Protein AF-A0A960JR38-F1 (afdb_monomer_lite)

Foldseek 3Di:
DDPDDDPPDDFDAFADFQDWDDAPNPDTDTDHPVNRVPDGGQWDWDADRVPRDTDIGDNVNVVVVVVVVVVVVVVVVCCVVDDLLNLLVVLLVVLVLLVDCVSCVVVQVVLVVVLVVCVVVVHDCPVRDDDPVNSVVSSVVSNVSSPDDD

pLDDT: mean 93.6, std 10.17, range [41.47, 98.5]

Sequence (150 aa):
MNPADTNDLEPLRQLTEGMAIVVGGDRIARVSAELAGAFVEGDRLLTVPSTGALLHVPADVGRRTEAAVDRAVAAFSRMGAVTDDEISAFFEAFADRLDDDDAFAPIAEANAADVAAANARGRSTTRLVLSDTMRADMIDGLRTWAAAES

Secondary structure (DSSP, 8-state):
----------------TT-EEEETTTEEEE--HHHHHH--TT-EEEEETTTTEEEEE-HHHHHHHHHHHHHHHHHHHHHTT--HHHHHHHHHHHHHHHH-HHHHHHHHHHHHHHHHHHHHTT---TTT---HHHHHHHHHHHHHHHTS--

Structure (mmCIF, N/CA/C/O backbone):
data_AF-A0A960JR38-F1
#
_entry.id   AF-A0A960JR38-F1
#
loop_
_atom_site.group_PDB
_atom_site.id
_atom_site.type_symbol
_atom_site.label_atom_id
_atom_site.label_alt_id
_atom_site.label_comp_id
_atom_site.label_asym_id
_atom_site.label_entity_id
_atom_site.label_seq_id
_atom_site.pdbx_PDB_ins_code
_atom_site.Cartn_x
_atom_site.Cartn_y
_atom_site.Cartn_z
_atom_site.occupancy
_atom_site.B_iso_or_equiv
_atom_site.auth_seq_id
_atom_site.auth_comp_id
_atom_site.auth_asym_id
_atom_site.auth_atom_id
_atom_site.pdbx_PDB_model_num
ATOM 1 N N . MET A 1 1 ? 16.630 7.261 38.510 1.00 41.47 1 MET A N 1
ATOM 2 C CA . MET A 1 1 ? 15.501 6.318 38.610 1.00 41.47 1 MET A CA 1
ATOM 3 C C . MET A 1 1 ? 15.880 5.132 37.749 1.00 41.47 1 MET A C 1
ATOM 5 O O . MET A 1 1 ? 15.997 5.292 36.545 1.00 41.47 1 MET A O 1
ATOM 9 N N . ASN A 1 2 ? 16.271 4.031 38.382 1.00 43.09 2 ASN A N 1
ATOM 10 C CA . ASN A 1 2 ? 16.707 2.824 37.685 1.00 43.09 2 ASN A CA 1
ATOM 11 C C . ASN A 1 2 ? 15.436 2.100 37.211 1.00 43.09 2 ASN A C 1
ATOM 13 O O . ASN A 1 2 ? 14.539 1.963 38.048 1.00 43.09 2 ASN A O 1
ATOM 17 N N . PRO A 1 3 ? 15.295 1.669 35.946 1.00 59.38 3 PRO A N 1
ATOM 18 C CA . PRO A 1 3 ? 14.209 0.770 35.597 1.00 59.38 3 PRO A CA 1
ATOM 19 C C . PRO A 1 3 ? 14.556 -0.589 36.211 1.00 59.38 3 PRO A C 1
ATOM 21 O O . PRO A 1 3 ? 15.338 -1.356 35.658 1.00 59.38 3 PRO A O 1
ATOM 24 N N . ALA A 1 4 ? 14.059 -0.827 37.422 1.00 56.41 4 ALA A N 1
ATOM 25 C CA . ALA A 1 4 ? 14.059 -2.149 38.014 1.00 56.41 4 ALA A CA 1
ATOM 26 C C . ALA A 1 4 ? 13.123 -3.043 37.188 1.00 56.41 4 ALA A C 1
ATOM 28 O O . ALA A 1 4 ? 11.979 -2.669 36.946 1.00 56.41 4 ALA A O 1
ATOM 29 N N . ASP A 1 5 ? 13.660 -4.182 36.756 1.00 56.81 5 ASP A N 1
ATOM 30 C CA . ASP A 1 5 ? 13.013 -5.493 36.766 1.00 56.81 5 ASP A CA 1
ATOM 31 C C . ASP A 1 5 ? 11.577 -5.600 36.239 1.00 56.81 5 ASP A C 1
ATOM 33 O O . ASP A 1 5 ? 10.617 -5.305 36.943 1.00 56.81 5 ASP A O 1
ATOM 37 N N . THR A 1 6 ? 11.435 -6.136 35.023 1.00 56.09 6 THR A N 1
ATOM 38 C CA . THR A 1 6 ? 10.850 -7.467 34.711 1.00 56.09 6 THR A CA 1
ATOM 39 C C . THR A 1 6 ? 10.301 -7.470 33.288 1.00 56.09 6 THR A C 1
ATOM 41 O O . THR A 1 6 ? 9.374 -6.744 32.947 1.00 56.09 6 THR A O 1
ATOM 44 N N . ASN A 1 7 ? 10.873 -8.321 32.438 1.00 59.12 7 ASN A N 1
ATOM 45 C CA . ASN A 1 7 ? 10.370 -8.595 31.092 1.00 59.12 7 ASN A CA 1
ATOM 46 C C . ASN A 1 7 ? 9.254 -9.661 31.124 1.00 59.12 7 ASN A C 1
ATOM 48 O O . ASN A 1 7 ? 9.146 -10.468 30.203 1.00 59.12 7 ASN A O 1
ATOM 52 N N . ASP A 1 8 ? 8.440 -9.670 32.184 1.00 73.69 8 ASP A N 1
ATOM 53 C CA . ASP A 1 8 ? 7.266 -10.538 32.318 1.00 73.69 8 ASP A CA 1
ATOM 54 C C . ASP A 1 8 ? 6.086 -9.864 31.612 1.00 73.69 8 ASP A C 1
ATOM 56 O O . ASP A 1 8 ? 5.091 -9.449 32.207 1.00 73.69 8 ASP A O 1
ATOM 60 N N . LEU A 1 9 ? 6.251 -9.676 30.303 1.00 81.94 9 LEU A N 1
ATOM 61 C CA . LEU A 1 9 ? 5.194 -9.190 29.436 1.00 81.94 9 LEU A CA 1
ATOM 62 C C . LEU A 1 9 ? 4.284 -10.364 29.092 1.00 81.94 9 LEU A C 1
ATOM 64 O O . LEU A 1 9 ? 4.645 -11.245 28.310 1.00 81.94 9 LEU A O 1
ATOM 68 N N . GLU A 1 10 ? 3.088 -10.366 29.668 1.00 88.75 10 GLU A N 1
ATOM 69 C CA . GLU A 1 10 ? 2.044 -11.305 29.281 1.00 88.75 10 GLU A CA 1
ATOM 70 C C . GLU A 1 10 ? 1.272 -10.784 28.058 1.00 88.75 10 GLU A C 1
ATOM 72 O O . GLU A 1 10 ? 0.984 -9.586 27.958 1.00 88.75 10 GLU A O 1
ATOM 77 N N . PRO A 1 11 ? 0.909 -11.662 27.107 1.00 90.00 11 PRO A N 1
ATOM 78 C CA . PRO A 1 11 ? 0.094 -11.265 25.971 1.00 90.00 11 PRO A CA 1
ATOM 79 C C . PRO A 1 11 ? -1.321 -10.889 26.421 1.00 90.00 11 PRO A C 1
ATOM 81 O O . PRO A 1 11 ? -1.942 -11.569 27.240 1.00 90.00 11 PRO A O 1
ATOM 84 N N . LEU A 1 12 ? -1.872 -9.836 25.820 1.00 92.88 12 LEU A N 1
ATOM 85 C CA . LEU A 1 12 ? -3.279 -9.488 25.984 1.00 92.88 12 LEU A CA 1
ATOM 86 C C . LEU A 1 12 ? -4.149 -10.545 25.287 1.00 92.88 12 LEU A C 1
ATOM 88 O O . LEU A 1 12 ? -4.186 -10.615 24.061 1.00 92.88 12 LEU A O 1
ATOM 92 N N . ARG A 1 13 ? -4.844 -11.376 26.069 1.00 94.56 13 ARG A N 1
ATOM 93 C CA . ARG A 1 13 ? -5.656 -12.488 25.537 1.00 94.56 13 ARG A CA 1
ATOM 94 C C . ARG A 1 13 ? -7.121 -12.152 25.304 1.00 94.56 13 ARG A C 1
ATOM 96 O O . ARG A 1 13 ? -7.769 -12.787 24.483 1.00 94.56 13 ARG A O 1
ATOM 103 N N . GLN A 1 14 ? -7.651 -11.195 26.055 1.00 95.00 14 GLN A N 1
ATOM 104 C CA . GLN A 1 14 ? -9.059 -10.824 26.008 1.00 95.00 14 GLN A CA 1
ATOM 105 C C . GLN A 1 14 ? -9.249 -9.388 26.475 1.00 95.00 14 GLN A C 1
ATOM 107 O O . GLN A 1 14 ? -8.432 -8.851 27.227 1.00 95.00 14 GLN A O 1
ATOM 112 N N . LEU A 1 15 ? -10.377 -8.807 26.086 1.00 97.31 15 LEU A N 1
ATOM 113 C CA . LEU A 1 15 ? -10.855 -7.532 26.590 1.00 97.31 15 LEU A CA 1
ATOM 114 C C . LEU A 1 15 ? -12.206 -7.719 27.277 1.00 97.31 15 LEU A C 1
ATOM 116 O O . LEU A 1 15 ? -12.989 -8.599 26.934 1.00 97.31 15 LEU A O 1
ATOM 120 N N . THR A 1 16 ? -12.481 -6.885 28.272 1.00 97.44 16 THR A N 1
ATOM 121 C CA . THR A 1 16 ? -13.769 -6.866 28.974 1.00 97.44 16 THR A CA 1
ATOM 122 C C . THR A 1 16 ? -14.350 -5.467 28.884 1.00 97.44 16 THR A C 1
ATOM 124 O O . THR A 1 16 ? -13.609 -4.485 28.952 1.00 97.44 16 THR A O 1
ATOM 127 N N . GLU A 1 17 ? -15.667 -5.359 28.734 1.00 98.19 17 GLU A N 1
ATOM 128 C CA . GLU A 1 17 ? -16.345 -4.066 28.744 1.00 98.19 17 GLU A CA 1
ATOM 129 C C . GLU A 1 17 ? -15.978 -3.263 30.004 1.00 98.19 17 GLU A C 1
ATOM 131 O O . GLU A 1 17 ? -15.916 -3.787 31.117 1.00 98.19 17 GLU A O 1
ATOM 136 N N . GLY A 1 18 ? -15.687 -1.975 29.823 1.00 97.88 18 GLY A N 1
ATOM 137 C CA . GLY A 1 18 ? -15.310 -1.061 30.897 1.00 97.88 18 GLY A CA 1
ATOM 138 C C . GLY A 1 18 ? -13.859 -1.182 31.373 1.00 97.88 18 GLY A C 1
ATOM 139 O O . GLY A 1 18 ? -13.435 -0.327 32.164 1.00 97.88 18 GLY A O 1
ATOM 140 N N . MET A 1 19 ? -13.094 -2.169 30.880 1.00 97.62 19 MET A N 1
ATOM 141 C CA . MET A 1 19 ? -11.667 -2.331 31.177 1.00 97.62 19 MET A CA 1
ATOM 142 C C . MET A 1 19 ? -10.918 -1.023 30.893 1.00 97.62 19 MET A C 1
ATOM 144 O O . MET A 1 19 ? -11.103 -0.397 29.849 1.00 97.62 19 MET A O 1
ATOM 148 N N . ALA A 1 20 ? -10.108 -0.593 31.860 1.00 97.06 20 ALA A N 1
ATOM 149 C CA . ALA A 1 20 ? -9.348 0.647 31.798 1.00 97.06 20 ALA A CA 1
ATOM 150 C C . ALA A 1 20 ? -8.011 0.418 31.084 1.00 97.06 20 ALA A C 1
ATOM 152 O O . ALA A 1 20 ? -7.189 -0.365 31.552 1.00 97.06 20 ALA A O 1
ATOM 153 N N . ILE A 1 21 ? -7.790 1.132 29.982 1.00 96.69 21 ILE A N 1
ATOM 154 C CA . ILE A 1 21 ? -6.547 1.114 29.208 1.00 96.69 21 ILE A CA 1
ATOM 155 C C . ILE A 1 21 ? -5.867 2.470 29.349 1.00 96.69 21 ILE A C 1
ATOM 157 O O . ILE A 1 21 ? -6.485 3.508 29.104 1.00 96.69 21 ILE A O 1
ATOM 161 N N . VAL A 1 22 ? -4.592 2.467 29.735 1.00 95.50 22 VAL A N 1
ATOM 162 C CA . VAL A 1 22 ? -3.790 3.693 29.805 1.00 95.50 22 VAL A CA 1
ATOM 163 C C . VAL A 1 22 ? -3.469 4.165 28.390 1.00 95.50 22 VAL A C 1
ATOM 165 O O . VAL A 1 22 ? -2.951 3.407 27.572 1.00 95.50 22 VAL A O 1
ATOM 168 N N . VAL A 1 23 ? -3.754 5.433 28.106 1.00 95.50 23 VAL A N 1
ATOM 169 C CA . VAL A 1 23 ? -3.490 6.076 26.818 1.00 95.50 23 VAL A CA 1
ATOM 170 C C . VAL A 1 23 ? -2.668 7.336 27.046 1.00 95.50 23 VAL A C 1
ATOM 172 O O . VAL A 1 23 ? -3.008 8.165 27.885 1.00 95.50 23 VAL A O 1
ATOM 175 N N . GLY A 1 24 ? -1.568 7.487 26.304 1.00 90.31 24 GLY A N 1
ATOM 176 C CA . GLY A 1 24 ? -0.690 8.660 26.408 1.00 90.31 24 GLY A CA 1
ATOM 177 C C . GLY A 1 24 ? 0.066 8.798 27.738 1.00 90.31 24 GLY A C 1
ATOM 178 O O . GLY A 1 24 ? 0.706 9.817 27.954 1.00 90.31 24 GLY A O 1
ATOM 179 N N . GLY A 1 25 ? 0.009 7.787 28.612 1.00 92.44 25 GLY A N 1
ATOM 180 C CA . GLY A 1 25 ? 0.722 7.747 29.894 1.00 92.44 25 GLY A CA 1
ATOM 181 C C . GLY A 1 25 ? 0.006 8.418 31.072 1.00 92.44 25 GLY A C 1
ATOM 182 O O . GLY A 1 25 ? 0.415 8.201 32.207 1.00 92.44 25 GLY A O 1
ATOM 183 N N . ASP A 1 26 ? -1.062 9.184 30.835 1.00 94.56 26 ASP A N 1
ATOM 184 C CA . ASP A 1 26 ? -1.732 9.996 31.864 1.00 94.56 26 ASP A CA 1
ATOM 185 C C . ASP A 1 26 ? -3.268 9.907 31.858 1.00 94.56 26 ASP A C 1
ATOM 187 O O . ASP A 1 26 ? -3.930 10.432 32.755 1.00 94.56 26 ASP A O 1
ATOM 191 N N . ARG A 1 27 ? -3.859 9.243 30.861 1.00 96.06 27 ARG A N 1
ATOM 192 C CA . ARG A 1 27 ? -5.312 9.153 30.674 1.00 96.06 27 ARG A CA 1
ATOM 193 C C . ARG A 1 27 ? -5.775 7.712 30.568 1.00 96.06 27 ARG A C 1
ATOM 195 O O . ARG A 1 27 ? -5.003 6.814 30.245 1.00 96.06 27 ARG A O 1
ATOM 202 N N . ILE A 1 28 ? -7.068 7.511 30.809 1.00 97.50 28 ILE A N 1
ATOM 203 C CA . ILE A 1 28 ? -7.729 6.209 30.728 1.00 97.50 28 ILE A CA 1
ATOM 204 C C . ILE A 1 28 ? -8.792 6.235 29.632 1.00 97.50 28 ILE A C 1
ATOM 206 O O . ILE A 1 28 ? -9.703 7.061 29.672 1.00 97.50 28 ILE A O 1
ATOM 210 N N . ALA A 1 29 ? -8.707 5.289 28.701 1.00 97.38 29 ALA A N 1
ATOM 211 C CA . ALA A 1 29 ? -9.794 4.927 27.801 1.00 97.38 29 ALA A CA 1
ATOM 212 C C . ALA A 1 29 ? -10.485 3.662 28.324 1.00 97.38 29 ALA A C 1
ATOM 214 O O . ALA A 1 29 ? -9.833 2.769 28.867 1.00 97.38 29 ALA A O 1
ATOM 215 N N . ARG A 1 30 ? -11.810 3.585 28.180 1.00 97.88 30 ARG A N 1
ATOM 216 C CA . ARG A 1 30 ? -12.584 2.403 28.577 1.00 97.88 30 ARG A CA 1
ATOM 217 C C . ARG A 1 30 ? -12.983 1.601 27.352 1.00 97.88 30 ARG A C 1
ATOM 219 O O . ARG A 1 30 ? -13.488 2.162 26.384 1.00 97.88 30 ARG A O 1
ATOM 226 N N . VAL A 1 31 ? -12.767 0.294 27.423 1.00 98.06 31 VAL A N 1
ATOM 227 C CA . VAL A 1 31 ? -13.171 -0.661 26.387 1.00 98.06 31 VAL A CA 1
ATOM 228 C C . VAL A 1 31 ? -14.698 -0.687 26.266 1.00 98.06 31 VAL A C 1
ATOM 230 O O . VAL A 1 31 ? -15.395 -0.810 27.273 1.00 98.06 31 VAL A O 1
ATOM 233 N N . SER A 1 32 ? -15.224 -0.580 25.044 1.00 98.06 32 SER A N 1
ATOM 234 C CA . SER A 1 32 ? -16.658 -0.730 24.764 1.00 98.06 32 SER A CA 1
ATOM 235 C C . SER A 1 32 ? -17.075 -2.205 24.708 1.00 98.06 32 SER A C 1
ATOM 237 O O . SER A 1 32 ? -16.242 -3.080 24.476 1.00 98.06 32 SER A O 1
ATOM 239 N N . ALA A 1 33 ? -18.373 -2.487 24.861 1.00 98.06 33 ALA A N 1
ATOM 240 C CA . ALA A 1 33 ? -18.917 -3.839 24.692 1.00 98.06 33 ALA A CA 1
ATOM 241 C C . ALA A 1 33 ? -18.598 -4.437 23.310 1.00 98.06 33 ALA A C 1
ATOM 243 O O . ALA A 1 33 ? -18.222 -5.600 23.206 1.00 98.06 33 ALA A O 1
ATOM 244 N N . GLU A 1 34 ? -18.706 -3.623 22.254 1.00 97.75 34 GLU A N 1
ATOM 245 C CA . GLU A 1 34 ? -18.406 -4.024 20.875 1.00 97.75 34 GLU A CA 1
ATOM 246 C C . GLU A 1 34 ? -16.946 -4.459 20.718 1.00 97.75 34 GLU A C 1
ATOM 248 O O . GLU A 1 34 ? -16.673 -5.547 20.217 1.00 97.75 34 GLU A O 1
ATOM 253 N N . LEU A 1 35 ? -16.009 -3.648 21.217 1.00 97.75 35 LEU A N 1
ATOM 254 C CA . LEU A 1 35 ? -14.585 -3.964 21.175 1.00 97.75 35 LEU A CA 1
ATOM 255 C C . LEU A 1 35 ? -14.263 -5.220 21.995 1.00 97.75 35 LEU A C 1
ATOM 257 O O . LEU A 1 35 ? -13.509 -6.072 21.537 1.00 97.75 35 LEU A O 1
ATOM 261 N N . ALA A 1 36 ? -14.843 -5.348 23.191 1.00 97.88 36 ALA A N 1
ATOM 262 C CA . ALA A 1 36 ? -14.654 -6.525 24.034 1.00 97.88 36 ALA A CA 1
ATOM 263 C C . ALA A 1 36 ? -15.154 -7.811 23.357 1.00 97.88 36 ALA A C 1
ATOM 265 O O . ALA A 1 36 ? -14.497 -8.841 23.454 1.00 97.88 36 ALA A O 1
ATOM 266 N N . GLY A 1 37 ? -16.292 -7.747 22.659 1.00 97.50 37 GLY A N 1
ATOM 267 C CA . GLY A 1 37 ? -16.862 -8.891 21.946 1.00 97.50 37 GLY A CA 1
ATOM 268 C C . GLY A 1 37 ? -16.132 -9.254 20.650 1.00 97.50 37 GLY A C 1
ATOM 269 O O . GLY A 1 37 ? -16.157 -10.416 20.252 1.00 97.50 37 GLY A O 1
ATOM 270 N N . ALA A 1 38 ? -15.493 -8.285 19.990 1.00 97.38 38 ALA A N 1
ATOM 271 C CA . ALA A 1 38 ? -14.746 -8.511 18.752 1.00 97.38 38 ALA A CA 1
ATOM 272 C C . ALA A 1 38 ? -13.311 -9.007 18.987 1.00 97.38 38 ALA A C 1
ATOM 274 O O . ALA A 1 38 ? -12.746 -9.668 18.117 1.00 97.38 38 ALA A O 1
ATOM 275 N N . PHE A 1 39 ? -12.713 -8.666 20.130 1.00 98.06 39 PHE A N 1
ATOM 276 C CA . PHE A 1 39 ? -11.317 -8.970 20.425 1.00 98.06 39 PHE A CA 1
ATOM 277 C C . PHE A 1 39 ? -11.117 -10.440 20.804 1.00 98.06 39 PHE A C 1
ATOM 279 O O . PHE A 1 39 ? -11.737 -10.941 21.745 1.00 98.06 39 PHE A O 1
ATOM 286 N N . VAL A 1 40 ? -10.183 -11.108 20.130 1.00 96.06 40 VAL A N 1
ATOM 287 C CA . VAL A 1 40 ? -9.753 -12.476 20.441 1.00 96.06 40 VAL A CA 1
ATOM 288 C C . VAL A 1 40 ? -8.241 -12.555 20.653 1.00 96.06 40 VAL A C 1
ATOM 290 O O . VAL A 1 40 ? -7.487 -11.646 20.306 1.00 96.06 40 VAL A O 1
ATOM 293 N N . GLU A 1 41 ? -7.774 -13.658 21.238 1.00 95.38 41 GLU A N 1
ATOM 294 C CA . GLU A 1 41 ? -6.345 -13.874 21.466 1.00 95.38 41 GLU A CA 1
ATOM 295 C C . GLU A 1 41 ? -5.544 -13.798 20.153 1.00 95.38 41 GLU A C 1
ATOM 297 O O . GLU A 1 41 ? -5.891 -14.415 19.144 1.00 95.38 41 GLU A O 1
ATOM 302 N N . GLY A 1 42 ? -4.446 -13.036 20.185 1.00 94.12 42 GLY A N 1
ATOM 303 C CA . GLY A 1 42 ? -3.587 -12.763 19.029 1.00 94.12 42 GLY A CA 1
ATOM 304 C C . GLY A 1 42 ? -3.891 -11.442 18.318 1.00 94.12 42 GLY A C 1
ATOM 305 O O . GLY A 1 42 ? -3.054 -10.973 17.541 1.00 94.12 42 GLY A O 1
ATOM 306 N N . ASP A 1 43 ? -5.039 -10.821 18.593 1.00 96.69 43 ASP A N 1
ATOM 307 C CA . ASP A 1 43 ? -5.334 -9.470 18.128 1.00 96.69 43 ASP A CA 1
ATOM 308 C C . ASP A 1 43 ? -4.443 -8.438 18.831 1.00 96.69 43 ASP A C 1
ATOM 310 O O . ASP A 1 43 ? -3.913 -8.658 19.924 1.00 96.69 43 ASP A O 1
ATOM 314 N N . ARG A 1 44 ? -4.277 -7.271 18.203 1.00 95.56 44 ARG A N 1
ATOM 315 C CA . ARG A 1 44 ? -3.544 -6.142 18.786 1.00 95.56 44 ARG A CA 1
ATOM 316 C C . ARG A 1 44 ? -4.503 -5.018 19.135 1.00 95.56 44 ARG A C 1
ATOM 318 O O . ARG A 1 44 ? -5.417 -4.703 18.375 1.00 95.56 44 ARG A O 1
ATOM 325 N N . LEU A 1 45 ? -4.243 -4.382 20.271 1.00 96.56 45 LEU A N 1
ATOM 326 C CA . LEU A 1 45 ? -4.904 -3.152 20.678 1.00 96.56 45 LEU A CA 1
ATOM 327 C C . LEU A 1 45 ? -3.899 -2.004 20.597 1.00 96.56 45 LEU A C 1
ATOM 329 O O . LEU A 1 45 ? -2.913 -1.989 21.332 1.00 96.56 45 LEU A O 1
ATOM 333 N N . LEU A 1 46 ? -4.142 -1.043 19.709 1.00 95.88 46 LEU A N 1
ATOM 334 C CA . LEU A 1 46 ? -3.335 0.172 19.611 1.00 95.88 46 LEU A CA 1
ATOM 335 C C . LEU A 1 46 ? -4.074 1.328 20.278 1.00 95.88 46 LEU A C 1
ATOM 337 O O . LEU A 1 46 ? -5.286 1.473 20.131 1.00 95.88 46 LEU A O 1
ATOM 341 N N . THR A 1 47 ? -3.339 2.175 20.991 1.00 96.38 47 THR A N 1
ATOM 342 C CA . THR A 1 47 ? -3.897 3.392 21.582 1.00 96.38 47 THR A CA 1
ATOM 343 C C . THR A 1 47 ? -3.497 4.595 20.741 1.00 96.38 47 THR A C 1
ATOM 345 O O . THR A 1 47 ? -2.367 4.678 20.261 1.00 96.38 47 THR A O 1
ATOM 348 N N . VAL A 1 48 ? -4.422 5.533 20.546 1.00 95.88 48 VAL A N 1
ATOM 349 C CA . VAL A 1 48 ? -4.155 6.799 19.853 1.00 95.88 48 VAL A CA 1
ATOM 350 C C . VAL A 1 48 ? -4.082 7.911 20.899 1.00 95.88 48 VAL A C 1
ATOM 352 O O . VAL A 1 48 ? -5.128 8.356 21.376 1.00 95.88 48 VAL A O 1
ATOM 355 N N . PRO A 1 49 ? -2.883 8.400 21.275 1.00 93.06 49 PRO A N 1
ATOM 356 C CA . PRO A 1 49 ? -2.747 9.359 22.369 1.00 93.06 49 PRO A CA 1
ATOM 357 C C . PRO A 1 49 ? -3.529 10.657 22.165 1.00 93.06 49 PRO A C 1
ATOM 359 O O . PRO A 1 49 ? -4.114 11.178 23.110 1.00 93.06 49 PRO A O 1
ATOM 362 N N . SER A 1 50 ? -3.578 11.191 20.947 1.00 94.06 50 SER A N 1
ATOM 363 C CA . SER A 1 50 ? -4.243 12.470 20.676 1.00 94.06 50 SER A CA 1
ATOM 364 C C . SER A 1 50 ? -5.756 12.423 20.903 1.00 94.06 50 SER A C 1
ATOM 366 O O . SER A 1 50 ? -6.324 13.396 21.390 1.00 94.06 50 SER A O 1
ATOM 368 N N . THR A 1 51 ? -6.404 11.297 20.601 1.00 94.69 51 THR A N 1
ATOM 369 C CA . THR A 1 51 ? -7.870 11.166 20.646 1.00 94.69 51 THR A CA 1
ATOM 370 C C . THR A 1 51 ? -8.374 10.300 21.795 1.00 94.69 51 THR A C 1
ATOM 372 O O . THR A 1 51 ? -9.551 10.366 22.132 1.00 94.69 51 THR A O 1
ATOM 375 N N . GLY A 1 52 ? -7.512 9.474 22.394 1.00 94.06 52 GLY A N 1
ATOM 376 C CA . GLY A 1 52 ? -7.929 8.441 23.340 1.00 94.06 52 GLY A CA 1
ATOM 377 C C . GLY A 1 52 ? -8.541 7.205 22.672 1.00 94.06 52 GLY A C 1
ATOM 378 O O . GLY A 1 52 ? -9.036 6.330 23.378 1.00 94.06 52 GLY A O 1
ATOM 379 N N . ALA A 1 53 ? -8.535 7.120 21.336 1.00 95.50 53 ALA A N 1
ATOM 380 C CA . ALA A 1 53 ? -9.144 6.002 20.626 1.00 95.50 53 ALA A CA 1
ATOM 381 C C . ALA A 1 53 ? -8.386 4.690 20.872 1.00 95.50 53 ALA A C 1
ATOM 383 O O . ALA A 1 53 ? -7.153 4.663 20.933 1.00 95.50 53 ALA A O 1
ATOM 384 N N . LEU A 1 54 ? -9.154 3.607 20.968 1.00 97.44 54 LEU A N 1
ATOM 385 C CA . LEU A 1 54 ? -8.662 2.238 21.024 1.00 97.44 54 LEU A CA 1
ATOM 386 C C . LEU A 1 54 ? -8.906 1.587 19.661 1.00 97.44 54 LEU A C 1
ATOM 388 O O . LEU A 1 54 ? -10.052 1.449 19.241 1.00 97.44 54 LEU A O 1
ATOM 392 N N . LEU A 1 55 ? -7.833 1.227 18.961 1.00 96.56 55 LEU A N 1
ATOM 393 C CA . LEU A 1 55 ? -7.896 0.598 17.645 1.00 96.56 55 LEU A CA 1
ATOM 394 C C . LEU A 1 55 ? -7.665 -0.902 17.783 1.00 96.56 55 LEU A C 1
ATOM 396 O O . LEU A 1 55 ? -6.604 -1.342 18.229 1.00 96.56 55 LEU A O 1
ATOM 400 N N . HIS A 1 56 ? -8.661 -1.671 17.366 1.00 97.38 56 HIS A N 1
ATOM 401 C CA . HIS A 1 56 ? -8.571 -3.117 17.237 1.00 97.38 56 HIS A CA 1
ATOM 402 C C . HIS A 1 56 ? -7.934 -3.481 15.902 1.00 97.38 56 HIS A C 1
ATOM 404 O O . HIS A 1 56 ? -8.410 -3.063 14.847 1.00 97.38 56 HIS A O 1
ATOM 410 N N . VAL A 1 57 ? -6.862 -4.264 15.951 1.00 96.50 57 VAL A N 1
ATOM 411 C CA . VAL A 1 57 ? -6.232 -4.837 14.764 1.00 96.50 57 VAL A CA 1
ATOM 412 C C . VAL A 1 57 ? -6.342 -6.357 14.861 1.00 96.50 57 VAL A C 1
ATOM 414 O O . VAL A 1 57 ? -5.650 -6.953 15.692 1.00 96.50 57 VAL A O 1
ATOM 417 N N . PRO A 1 58 ? -7.178 -6.988 14.019 1.00 97.00 58 PRO A N 1
ATOM 418 C CA . PRO A 1 58 ? -7.298 -8.437 13.985 1.00 97.00 58 PRO A CA 1
ATOM 419 C C . PRO A 1 58 ? -5.962 -9.135 13.705 1.00 97.00 58 PRO A C 1
ATOM 421 O O . PRO A 1 58 ? -5.132 -8.660 12.921 1.00 97.00 58 PRO A O 1
ATOM 424 N N . ALA A 1 59 ? -5.766 -10.305 14.307 1.00 95.88 59 ALA A N 1
ATOM 425 C CA . ALA A 1 59 ? -4.545 -11.090 14.191 1.00 95.88 59 ALA A CA 1
ATOM 426 C C . ALA A 1 59 ? -4.215 -11.449 12.735 1.00 95.88 59 ALA A C 1
ATOM 428 O O . ALA A 1 59 ? -3.047 -11.505 12.348 1.00 95.88 59 ALA A O 1
ATOM 429 N N . ASP A 1 60 ? -5.230 -11.705 11.903 1.00 96.06 60 ASP A N 1
ATOM 430 C CA . ASP A 1 60 ? -5.024 -12.039 10.495 1.00 96.06 60 ASP A CA 1
ATOM 431 C C . ASP A 1 60 ? -4.510 -10.842 9.681 1.00 96.06 60 ASP A C 1
ATOM 433 O O . ASP A 1 60 ? -3.652 -11.031 8.819 1.00 96.06 60 ASP A O 1
ATOM 437 N N . VAL A 1 61 ? -4.950 -9.620 9.998 1.00 95.75 61 VAL A N 1
ATOM 438 C CA . VAL A 1 61 ? -4.404 -8.382 9.422 1.00 95.75 61 VAL A CA 1
ATOM 439 C C . VAL A 1 61 ? -2.931 -8.237 9.793 1.00 95.75 61 VAL A C 1
ATOM 441 O O . VAL A 1 61 ? -2.104 -7.974 8.915 1.00 95.75 61 VAL A O 1
ATOM 444 N N . GLY A 1 62 ? -2.587 -8.476 11.064 1.00 90.94 62 GLY A N 1
ATOM 445 C CA . GLY A 1 62 ? -1.200 -8.493 11.535 1.00 90.94 62 GLY A CA 1
ATOM 446 C C . GLY A 1 62 ? -0.338 -9.478 10.743 1.00 90.94 62 GLY A C 1
ATOM 447 O O . GLY A 1 62 ? 0.638 -9.071 10.115 1.00 90.94 62 GLY A O 1
ATOM 448 N N . ARG A 1 63 ? -0.763 -10.746 10.665 1.00 94.38 63 ARG A N 1
ATOM 449 C CA . ARG A 1 63 ? -0.045 -11.795 9.919 1.00 94.38 63 ARG A CA 1
ATOM 450 C C . ARG A 1 63 ? 0.116 -11.476 8.434 1.00 94.38 63 ARG A C 1
ATOM 452 O O . ARG A 1 63 ? 1.182 -11.710 7.873 1.00 94.38 63 ARG A O 1
ATOM 459 N N . ARG A 1 64 ? -0.929 -10.966 7.769 1.00 96.56 64 ARG A N 1
ATOM 460 C CA . ARG A 1 64 ? -0.862 -10.595 6.341 1.00 96.56 64 ARG A CA 1
ATOM 461 C C . ARG A 1 64 ? 0.125 -9.454 6.111 1.00 96.56 64 ARG A C 1
ATOM 463 O O . ARG A 1 64 ? 0.857 -9.487 5.123 1.00 96.56 64 ARG A O 1
ATOM 470 N N . THR A 1 65 ? 0.136 -8.476 7.015 1.00 95.62 65 THR A N 1
ATOM 471 C CA . THR A 1 65 ? 1.039 -7.322 6.957 1.00 95.62 65 THR A CA 1
ATOM 472 C C . THR A 1 65 ? 2.484 -7.760 7.165 1.00 95.62 65 THR A C 1
ATOM 474 O O . THR A 1 65 ? 3.328 -7.456 6.328 1.00 95.62 65 THR A O 1
ATOM 477 N N . GLU A 1 66 ? 2.759 -8.540 8.212 1.00 94.94 66 GLU A N 1
ATOM 478 C CA . GLU A 1 66 ? 4.092 -9.092 8.491 1.00 94.94 66 GLU A CA 1
ATOM 479 C C . GLU A 1 66 ? 4.601 -9.922 7.317 1.00 94.94 66 GLU A C 1
ATOM 481 O O . GLU A 1 66 ? 5.659 -9.631 6.773 1.00 94.94 66 GLU A O 1
ATOM 486 N N . ALA A 1 67 ? 3.789 -10.854 6.812 1.00 96.81 67 ALA A N 1
ATOM 487 C CA . ALA A 1 67 ? 4.169 -11.664 5.662 1.00 96.81 67 ALA A CA 1
ATOM 488 C C . ALA A 1 67 ? 4.446 -10.826 4.399 1.00 96.81 67 ALA A C 1
ATOM 490 O O . ALA A 1 67 ? 5.271 -11.214 3.572 1.00 96.81 67 ALA A O 1
ATOM 491 N N . ALA A 1 68 ? 3.745 -9.706 4.197 1.00 97.56 68 ALA A N 1
ATOM 492 C CA . ALA A 1 68 ? 4.015 -8.805 3.078 1.00 97.56 68 ALA A CA 1
ATOM 493 C C . ALA A 1 68 ? 5.344 -8.056 3.254 1.00 97.56 68 ALA A C 1
ATOM 495 O O . ALA A 1 68 ? 6.122 -7.986 2.302 1.00 97.56 68 ALA A O 1
ATOM 496 N N . VAL A 1 69 ? 5.619 -7.554 4.462 1.00 97.81 69 VAL A N 1
ATOM 497 C CA . VAL A 1 69 ? 6.881 -6.881 4.798 1.00 97.81 69 VAL A CA 1
ATOM 498 C C . VAL A 1 69 ? 8.054 -7.851 4.685 1.00 97.81 69 VAL A C 1
ATOM 500 O O . VAL A 1 69 ? 9.033 -7.528 4.021 1.00 97.81 69 VAL A O 1
ATOM 503 N N . ASP A 1 70 ? 7.933 -9.064 5.220 1.00 97.81 70 ASP A N 1
ATOM 504 C CA . ASP A 1 70 ? 8.977 -10.089 5.143 1.00 97.81 70 ASP A CA 1
ATOM 505 C C . ASP A 1 70 ? 9.305 -10.453 3.693 1.00 97.81 70 ASP A C 1
ATOM 507 O O . ASP A 1 70 ? 10.475 -10.563 3.323 1.00 97.81 70 ASP A O 1
ATOM 511 N N . ARG A 1 71 ? 8.286 -10.582 2.827 1.00 97.69 71 ARG A N 1
ATOM 512 C CA . ARG A 1 71 ? 8.507 -10.800 1.388 1.00 97.69 71 ARG A CA 1
ATOM 513 C C . ARG A 1 71 ? 9.254 -9.636 0.744 1.00 97.69 71 ARG A C 1
ATOM 515 O O . ARG A 1 71 ? 10.135 -9.889 -0.077 1.00 97.69 71 ARG A O 1
ATOM 522 N N . ALA A 1 72 ? 8.914 -8.398 1.098 1.00 97.50 72 ALA A N 1
ATOM 523 C CA . ALA A 1 72 ? 9.581 -7.210 0.573 1.00 97.50 72 ALA A CA 1
ATOM 524 C C . ALA A 1 72 ? 11.042 -7.130 1.041 1.00 97.50 72 ALA A C 1
ATOM 526 O O . ALA A 1 72 ? 11.931 -6.958 0.211 1.00 97.50 72 ALA A O 1
ATOM 527 N N . VAL A 1 73 ? 11.305 -7.346 2.335 1.00 97.62 73 VAL A N 1
ATOM 528 C CA . VAL A 1 73 ? 12.663 -7.388 2.904 1.00 97.62 73 VAL A CA 1
ATOM 529 C C . VAL A 1 73 ? 13.484 -8.484 2.233 1.00 97.62 73 VAL A C 1
ATOM 531 O O . VAL A 1 73 ? 14.577 -8.218 1.743 1.00 97.62 73 VAL A O 1
ATOM 534 N N . ALA A 1 74 ? 12.937 -9.697 2.124 1.00 96.62 74 ALA A N 1
ATOM 535 C CA . ALA A 1 74 ? 13.622 -10.807 1.477 1.00 96.62 74 ALA A CA 1
ATOM 536 C C . ALA A 1 74 ? 13.898 -10.542 -0.012 1.00 96.62 74 ALA A C 1
ATOM 538 O O . ALA A 1 74 ? 14.943 -10.945 -0.516 1.00 96.62 74 ALA A O 1
ATOM 539 N N . ALA A 1 75 ? 12.978 -9.891 -0.734 1.00 95.75 75 ALA A N 1
ATOM 540 C CA . ALA A 1 75 ? 13.194 -9.501 -2.126 1.00 95.75 75 ALA A CA 1
ATOM 541 C C . ALA A 1 75 ? 14.297 -8.448 -2.253 1.00 95.75 75 ALA A C 1
ATOM 543 O O . ALA A 1 75 ? 15.200 -8.623 -3.066 1.00 95.75 75 ALA A O 1
ATOM 544 N N . PHE A 1 76 ? 14.275 -7.420 -1.405 1.00 94.69 76 PHE A N 1
ATOM 545 C CA . PHE A 1 76 ? 15.288 -6.372 -1.402 1.00 94.69 76 PHE A CA 1
ATOM 546 C C . PHE A 1 76 ? 16.676 -6.915 -1.045 1.00 94.69 76 PHE A C 1
ATOM 548 O O . PHE A 1 76 ? 17.653 -6.586 -1.705 1.00 94.69 76 PHE A O 1
ATOM 555 N N . SER A 1 77 ? 16.780 -7.829 -0.075 1.00 95.19 77 SER A N 1
ATOM 556 C CA . SER A 1 77 ? 18.055 -8.493 0.232 1.00 95.19 77 SER A CA 1
ATOM 557 C C . SER A 1 77 ? 18.632 -9.254 -0.966 1.00 95.19 77 SER A C 1
ATOM 559 O O . SER A 1 77 ? 19.849 -9.318 -1.108 1.00 95.19 77 SER A O 1
ATOM 561 N N . ARG A 1 78 ? 17.786 -9.807 -1.849 1.00 95.19 78 ARG A N 1
ATOM 562 C CA . ARG A 1 78 ? 18.242 -10.461 -3.087 1.00 95.19 78 ARG A CA 1
ATOM 563 C C . ARG A 1 78 ? 18.687 -9.470 -4.162 1.00 95.19 78 ARG A C 1
ATOM 565 O O . ARG A 1 78 ? 19.470 -9.865 -5.018 1.00 95.19 78 ARG A O 1
ATOM 572 N N . MET A 1 79 ? 18.244 -8.210 -4.113 1.00 92.81 79 MET A N 1
ATOM 573 C CA . MET A 1 79 ? 18.650 -7.197 -5.096 1.00 92.81 79 MET A CA 1
ATOM 574 C C . MET A 1 79 ? 20.158 -6.938 -5.086 1.00 92.81 79 MET A C 1
ATOM 576 O O . MET A 1 79 ? 20.708 -6.612 -6.125 1.00 92.81 79 MET A O 1
ATOM 580 N N . GLY A 1 80 ? 20.848 -7.160 -3.960 1.00 91.06 80 GLY A N 1
ATOM 581 C CA . GLY A 1 80 ? 22.307 -7.015 -3.892 1.00 91.06 80 GLY A CA 1
ATOM 582 C C . GLY A 1 80 ? 23.102 -7.995 -4.769 1.00 91.06 80 GLY A C 1
ATOM 583 O O . GLY A 1 80 ? 24.314 -7.849 -4.874 1.00 91.06 80 GLY A O 1
ATOM 584 N N . ALA A 1 81 ? 22.450 -8.997 -5.367 1.00 93.44 81 ALA A N 1
ATOM 585 C CA . ALA A 1 81 ? 23.059 -9.927 -6.318 1.00 93.44 81 ALA A CA 1
ATOM 586 C C . ALA A 1 81 ? 22.668 -9.652 -7.783 1.00 93.44 81 ALA A C 1
ATOM 588 O O . ALA A 1 81 ? 23.102 -10.393 -8.660 1.00 93.44 81 ALA A O 1
ATOM 589 N N . VAL A 1 82 ? 21.827 -8.645 -8.035 1.00 95.00 82 VAL A N 1
ATOM 590 C CA . VAL A 1 82 ? 21.380 -8.267 -9.381 1.00 95.00 82 VAL A CA 1
ATOM 591 C C . VAL A 1 82 ? 22.454 -7.399 -10.027 1.00 95.00 82 VAL A C 1
ATOM 593 O O . VAL A 1 82 ? 23.018 -6.520 -9.379 1.00 95.00 82 VAL A O 1
ATOM 596 N N . THR A 1 83 ? 22.751 -7.674 -11.291 1.00 94.19 83 THR A N 1
ATOM 597 C CA . THR A 1 83 ? 23.727 -6.922 -12.088 1.00 94.19 83 THR A CA 1
ATOM 598 C C . THR A 1 83 ? 23.115 -5.662 -12.698 1.00 94.19 83 THR A C 1
ATOM 600 O O . THR A 1 83 ? 21.903 -5.595 -12.903 1.00 94.19 83 THR A O 1
ATOM 603 N N . ASP A 1 84 ? 23.950 -4.684 -13.051 1.00 93.31 84 ASP A N 1
ATOM 604 C CA . ASP A 1 84 ? 23.490 -3.455 -13.712 1.00 93.31 84 ASP A CA 1
ATOM 605 C C . ASP A 1 84 ? 22.768 -3.764 -15.034 1.00 93.31 84 ASP A C 1
ATOM 607 O O . ASP A 1 84 ? 21.699 -3.217 -15.292 1.00 93.31 84 ASP A O 1
ATOM 611 N N . ASP A 1 85 ? 23.265 -4.736 -15.811 1.00 94.44 85 ASP A N 1
ATOM 612 C CA . ASP A 1 85 ? 22.617 -5.203 -17.046 1.00 94.44 85 ASP A CA 1
ATOM 613 C C . ASP A 1 85 ? 21.194 -5.738 -16.793 1.00 94.44 85 ASP A C 1
ATOM 615 O O . ASP A 1 85 ? 20.276 -5.488 -17.577 1.00 94.44 85 ASP A O 1
ATOM 619 N N . GLU A 1 86 ? 20.979 -6.467 -15.693 1.00 95.25 86 GLU A N 1
ATOM 620 C CA . GLU A 1 86 ? 19.651 -6.961 -15.307 1.00 95.25 86 GLU A CA 1
ATOM 621 C C . GLU A 1 86 ? 18.730 -5.827 -14.831 1.00 95.25 86 GLU A C 1
ATOM 623 O O . GLU A 1 86 ? 17.523 -5.870 -15.093 1.00 95.25 86 GLU A O 1
ATOM 628 N N . ILE A 1 87 ? 19.279 -4.804 -14.166 1.00 94.25 87 ILE A N 1
ATOM 629 C CA . ILE A 1 87 ? 18.541 -3.598 -13.766 1.00 94.25 87 ILE A CA 1
ATOM 630 C C . ILE A 1 87 ? 18.100 -2.817 -15.010 1.00 94.25 87 ILE A C 1
ATOM 632 O O . ILE A 1 87 ? 16.915 -2.496 -15.138 1.00 94.25 87 ILE A O 1
ATOM 636 N N . SER A 1 88 ? 19.006 -2.571 -15.958 1.00 95.44 88 SER A N 1
ATOM 637 C CA . SER A 1 88 ? 18.685 -1.916 -17.229 1.00 95.44 88 SER A CA 1
ATOM 638 C C . SER A 1 88 ? 17.647 -2.713 -18.021 1.00 95.44 88 SER A C 1
ATOM 640 O O . SER A 1 88 ? 16.649 -2.147 -18.470 1.00 95.44 88 SER A O 1
ATOM 642 N N . ALA A 1 89 ? 17.806 -4.038 -18.121 1.00 96.62 89 ALA A N 1
ATOM 643 C CA . ALA A 1 89 ? 16.847 -4.903 -18.806 1.00 96.62 89 ALA A CA 1
ATOM 644 C C . ALA A 1 89 ? 15.449 -4.869 -18.165 1.00 96.62 89 ALA A C 1
ATOM 646 O O . ALA A 1 89 ? 14.447 -4.931 -18.879 1.00 96.62 89 ALA A O 1
ATOM 647 N N . PHE A 1 90 ? 15.355 -4.753 -16.835 1.00 96.31 90 PHE A N 1
ATOM 648 C CA . PHE A 1 90 ? 14.077 -4.576 -16.146 1.00 96.31 90 PHE A CA 1
ATOM 649 C C . PHE A 1 90 ? 13.387 -3.269 -16.554 1.00 96.31 90 PHE A C 1
ATOM 651 O O . PHE A 1 90 ? 12.198 -3.290 -16.882 1.00 96.31 90 PHE A O 1
ATOM 658 N N . PHE A 1 91 ? 14.113 -2.148 -16.546 1.00 97.44 91 PHE A N 1
ATOM 659 C CA . PHE A 1 91 ? 13.547 -0.847 -16.898 1.00 97.44 91 PHE A CA 1
ATOM 660 C C . PHE A 1 91 ? 13.104 -0.787 -18.364 1.00 97.44 91 PHE A C 1
ATOM 662 O O . PHE A 1 91 ? 11.990 -0.328 -18.623 1.00 97.44 91 PHE A O 1
ATOM 669 N N . GLU A 1 92 ? 13.895 -1.326 -19.297 1.00 98.00 92 GLU A N 1
ATOM 670 C CA . GLU A 1 92 ? 13.502 -1.414 -20.713 1.00 98.00 92 GLU A CA 1
ATOM 671 C C . GLU A 1 92 ? 12.272 -2.304 -20.905 1.00 98.00 92 GLU A C 1
ATOM 673 O O . GLU A 1 92 ? 11.277 -1.892 -21.497 1.00 98.00 92 GLU A O 1
ATOM 678 N N . ALA A 1 93 ? 12.268 -3.504 -20.314 1.00 98.25 93 ALA A N 1
ATOM 679 C CA . ALA A 1 93 ? 11.140 -4.424 -20.433 1.00 98.25 93 ALA A CA 1
ATOM 680 C C . ALA A 1 93 ? 9.844 -3.882 -19.802 1.00 98.25 93 ALA A C 1
ATOM 682 O O . ALA A 1 93 ? 8.748 -4.337 -20.159 1.00 98.25 93 ALA A O 1
ATOM 683 N N . PHE A 1 94 ? 9.957 -2.963 -18.838 1.00 98.19 94 PHE A N 1
ATOM 684 C CA . PHE A 1 94 ? 8.823 -2.241 -18.273 1.00 98.19 94 PHE A CA 1
ATOM 685 C C . PHE A 1 94 ? 8.373 -1.113 -19.211 1.00 98.19 94 PHE A C 1
ATOM 687 O O . PHE A 1 94 ? 7.185 -1.034 -19.520 1.00 98.19 94 PHE A O 1
ATOM 694 N N . ALA A 1 95 ? 9.297 -0.297 -19.720 1.00 98.44 95 ALA A N 1
ATOM 695 C CA . ALA A 1 95 ? 8.987 0.745 -20.694 1.00 98.44 95 ALA A CA 1
ATOM 696 C C . ALA A 1 95 ? 8.260 0.169 -21.922 1.00 98.44 95 ALA A C 1
ATOM 698 O O . ALA A 1 95 ? 7.190 0.652 -22.278 1.00 98.44 95 A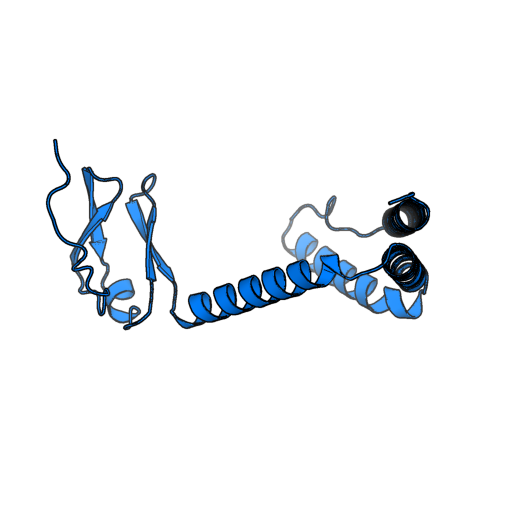LA A O 1
ATOM 699 N N . ASP A 1 96 ? 8.761 -0.933 -22.481 1.00 98.44 96 ASP A N 1
ATOM 700 C CA . ASP A 1 96 ? 8.166 -1.592 -23.648 1.00 98.44 96 ASP A CA 1
ATOM 701 C C . ASP A 1 96 ? 6.761 -2.143 -23.365 1.00 98.44 96 ASP A C 1
ATOM 703 O O . ASP A 1 96 ? 5.874 -2.061 -24.208 1.00 98.44 96 ASP A O 1
ATOM 707 N N . ARG A 1 97 ? 6.510 -2.665 -22.155 1.00 98.19 97 ARG A N 1
ATOM 708 C CA . ARG A 1 97 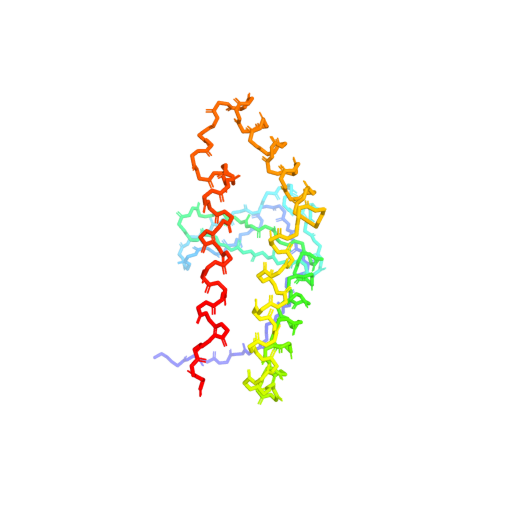? 5.161 -3.106 -21.750 1.00 98.19 97 ARG A CA 1
ATOM 709 C C . ARG A 1 97 ? 4.196 -1.954 -21.537 1.00 98.19 97 ARG A C 1
ATOM 711 O O . ARG A 1 97 ? 2.996 -2.148 -21.691 1.00 98.19 97 ARG A O 1
ATOM 718 N N . LEU A 1 98 ? 4.694 -0.797 -21.108 1.00 97.62 98 LEU A N 1
ATOM 719 C CA . LEU A 1 98 ? 3.871 0.399 -21.042 1.00 97.62 98 LEU A CA 1
ATOM 720 C C . LEU A 1 98 ? 3.597 0.952 -22.434 1.00 97.62 98 LEU A C 1
ATOM 722 O O . LEU A 1 98 ? 2.520 1.497 -22.610 1.00 97.62 98 LEU A O 1
ATOM 726 N N . ASP A 1 99 ? 4.507 0.818 -23.397 1.00 98.06 99 ASP A N 1
ATOM 727 C CA . ASP A 1 99 ? 4.336 1.289 -24.782 1.00 98.06 99 ASP A CA 1
ATOM 728 C C . ASP A 1 99 ? 3.443 0.357 -25.627 1.00 98.06 99 ASP A C 1
ATOM 730 O O . ASP A 1 99 ? 2.755 0.797 -26.543 1.00 98.06 99 ASP A O 1
ATOM 734 N N . ASP A 1 100 ? 3.360 -0.924 -25.264 1.00 98.44 100 ASP A N 1
ATOM 735 C CA . ASP A 1 100 ? 2.450 -1.890 -25.884 1.00 98.44 100 ASP A CA 1
ATOM 736 C C . ASP A 1 100 ? 0.976 -1.589 -25.541 1.00 98.44 100 ASP A C 1
ATOM 738 O O . ASP A 1 100 ? 0.554 -1.628 -24.382 1.00 98.44 100 ASP A O 1
ATOM 742 N N . ASP A 1 101 ? 0.179 -1.274 -26.564 1.00 98.00 101 ASP A N 1
ATOM 743 C CA . ASP A 1 101 ? -1.233 -0.907 -26.410 1.00 98.00 101 ASP A CA 1
ATOM 744 C C . ASP A 1 101 ? -2.108 -2.049 -25.880 1.00 98.00 101 ASP A C 1
ATOM 746 O O . ASP A 1 101 ? -3.021 -1.795 -25.091 1.00 98.00 101 ASP A O 1
ATOM 750 N N . ASP A 1 102 ? -1.829 -3.299 -26.255 1.00 98.25 102 ASP A N 1
ATOM 751 C CA . ASP A 1 102 ? -2.604 -4.456 -25.800 1.00 98.25 102 ASP A CA 1
ATOM 752 C C . ASP A 1 102 ? -2.331 -4.736 -24.314 1.00 98.25 102 ASP A C 1
ATOM 754 O O . ASP A 1 102 ? -3.249 -5.035 -23.543 1.00 98.25 102 ASP A O 1
ATOM 758 N N . ALA A 1 103 ? -1.075 -4.592 -23.884 1.00 97.62 103 ALA A N 1
ATOM 759 C CA . ALA A 1 103 ? -0.679 -4.700 -22.485 1.00 97.62 103 ALA A CA 1
ATOM 760 C C . ALA A 1 103 ? -1.211 -3.532 -21.637 1.00 97.62 103 ALA A C 1
ATOM 762 O O . ALA A 1 103 ? -1.559 -3.727 -20.467 1.00 97.62 103 ALA A O 1
ATOM 763 N N . PHE A 1 104 ? -1.301 -2.329 -22.213 1.00 97.94 104 PHE A N 1
ATOM 764 C CA . PHE A 1 104 ? -1.764 -1.130 -21.516 1.00 97.94 104 PHE A CA 1
ATOM 765 C C . PHE A 1 104 ? -3.294 -0.996 -21.456 1.00 97.94 104 PHE A C 1
ATOM 767 O O . PHE A 1 104 ? -3.820 -0.437 -20.489 1.00 97.94 104 PHE A O 1
ATOM 774 N N . ALA A 1 105 ? -4.029 -1.541 -22.429 1.00 98.00 105 ALA A N 1
ATOM 775 C CA . ALA A 1 105 ? -5.492 -1.498 -22.492 1.00 98.00 105 ALA A CA 1
ATOM 776 C C . ALA A 1 105 ? -6.211 -1.819 -21.159 1.00 98.00 105 ALA A C 1
ATOM 778 O O . ALA A 1 105 ? -7.052 -1.014 -20.743 1.00 98.00 105 ALA A O 1
ATOM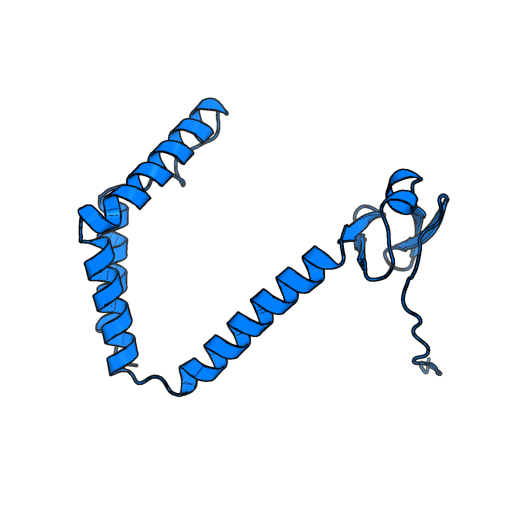 779 N N . PRO A 1 106 ? -5.888 -2.907 -20.423 1.00 98.25 106 PRO A N 1
ATOM 780 C CA . PRO A 1 106 ? -6.544 -3.192 -19.142 1.00 98.25 106 PRO A CA 1
ATOM 781 C C . PRO A 1 106 ? -6.250 -2.149 -18.050 1.00 98.25 106 PRO A C 1
ATOM 783 O O . PRO A 1 106 ? -7.091 -1.913 -17.180 1.00 98.25 106 PRO A O 1
ATOM 786 N N . ILE A 1 107 ? -5.082 -1.496 -18.081 1.00 97.62 107 ILE A N 1
ATOM 787 C CA . ILE A 1 107 ? -4.737 -0.410 -17.149 1.00 97.62 107 ILE A CA 1
ATOM 788 C C . ILE A 1 107 ? -5.592 0.824 -17.458 1.00 97.62 107 ILE A C 1
ATOM 790 O O . ILE A 1 107 ? -6.154 1.431 -16.542 1.00 97.62 107 ILE A O 1
ATOM 794 N N . ALA A 1 108 ? -5.729 1.170 -18.741 1.00 97.50 108 ALA A N 1
ATOM 795 C CA . ALA A 1 108 ? -6.563 2.282 -19.187 1.00 97.50 108 ALA A CA 1
ATOM 796 C C . ALA A 1 108 ? -8.045 2.064 -18.837 1.00 97.50 108 ALA A C 1
ATOM 798 O O . ALA A 1 108 ? -8.702 2.979 -18.336 1.00 97.50 108 ALA A O 1
ATOM 799 N N . GLU A 1 109 ? -8.561 0.846 -19.028 1.00 98.31 109 GLU A N 1
ATOM 800 C CA . GLU A 1 109 ? -9.933 0.484 -18.655 1.00 98.31 109 GLU A CA 1
ATOM 801 C C . GLU A 1 109 ? -10.168 0.631 -17.144 1.00 98.31 109 GLU A C 1
ATOM 803 O O . GLU A 1 109 ? -11.143 1.263 -16.722 1.00 98.31 109 GLU A O 1
ATOM 808 N N . ALA A 1 110 ? -9.250 0.116 -16.318 1.00 98.44 110 ALA A N 1
ATOM 809 C CA . ALA A 1 110 ? -9.332 0.251 -14.866 1.00 98.44 110 ALA A CA 1
ATOM 810 C C . ALA A 1 110 ? -9.300 1.726 -14.427 1.00 98.44 110 ALA A C 1
ATOM 812 O O . ALA A 1 110 ? -10.122 2.151 -13.612 1.00 98.44 110 ALA A O 1
ATOM 813 N N . ASN A 1 111 ? -8.414 2.535 -15.019 1.00 98.25 111 ASN A N 1
ATOM 814 C CA . ASN A 1 111 ? -8.347 3.964 -14.731 1.00 98.25 111 ASN A CA 1
ATOM 815 C C . ASN A 1 111 ? -9.641 4.697 -15.116 1.00 98.25 111 ASN A C 1
ATOM 817 O O . ASN A 1 111 ? -10.146 5.513 -14.343 1.00 98.25 111 ASN A O 1
ATOM 821 N N . ALA A 1 112 ? -10.218 4.377 -16.278 1.00 98.00 112 ALA A N 1
ATOM 822 C CA . ALA A 1 112 ? -11.482 4.951 -16.725 1.00 98.00 112 ALA A CA 1
ATOM 823 C C . ALA A 1 112 ? -12.634 4.614 -15.762 1.00 98.00 112 ALA A C 1
ATOM 825 O O . ALA A 1 112 ? -13.448 5.489 -15.440 1.00 98.00 112 ALA A O 1
ATOM 826 N N . ALA A 1 113 ? -12.679 3.380 -15.251 1.00 98.31 113 ALA A N 1
ATOM 827 C CA . ALA A 1 113 ? -13.651 2.970 -14.242 1.00 98.31 113 ALA A CA 1
ATOM 828 C C . ALA A 1 113 ? -13.485 3.759 -12.930 1.00 98.31 113 ALA A C 1
ATOM 830 O O . ALA A 1 113 ? -14.474 4.266 -12.388 1.00 98.31 113 ALA A O 1
ATOM 831 N N . ASP A 1 114 ? -12.251 3.941 -12.455 1.00 98.00 114 ASP A N 1
ATOM 832 C CA . ASP A 1 114 ? -11.957 4.731 -11.255 1.00 98.00 114 ASP A CA 1
ATOM 833 C C . ASP A 1 114 ? -12.344 6.208 -11.427 1.00 98.00 114 ASP A C 1
ATOM 835 O O . ASP A 1 114 ? -12.967 6.803 -10.540 1.00 98.00 114 ASP A O 1
ATOM 839 N N . VAL A 1 115 ? -12.050 6.797 -12.589 1.00 98.12 115 VAL A N 1
ATOM 840 C CA . VAL A 1 115 ? -12.431 8.173 -12.941 1.00 98.12 115 VAL A CA 1
ATOM 841 C C . VAL A 1 115 ? -13.951 8.330 -12.964 1.00 98.12 115 VAL A C 1
ATOM 843 O O . VAL A 1 115 ? -14.482 9.265 -12.355 1.00 98.12 115 VAL A O 1
ATOM 846 N N . ALA A 1 116 ? -14.675 7.409 -13.604 1.00 97.94 116 ALA A N 1
ATOM 847 C CA . ALA A 1 116 ? -16.136 7.419 -13.621 1.00 97.94 116 ALA A CA 1
ATOM 848 C C . ALA A 1 116 ? -16.713 7.320 -12.200 1.00 97.94 116 ALA A C 1
ATOM 850 O O . ALA A 1 116 ? -17.609 8.082 -11.822 1.00 97.94 116 ALA A O 1
ATOM 851 N N . ALA A 1 117 ? -16.153 6.435 -11.375 1.00 98.06 117 ALA A N 1
ATOM 852 C CA . ALA A 1 117 ? -16.589 6.227 -10.004 1.00 98.06 117 ALA A CA 1
ATOM 853 C C . ALA A 1 117 ? -16.265 7.425 -9.085 1.00 98.06 117 ALA A C 1
ATOM 855 O O . ALA A 1 117 ? -17.008 7.697 -8.135 1.00 98.06 117 ALA A O 1
ATOM 856 N N . ALA A 1 118 ? -15.171 8.147 -9.329 1.00 97.75 118 ALA A N 1
ATOM 857 C CA . ALA A 1 118 ? -14.825 9.375 -8.616 1.00 97.75 118 ALA A CA 1
ATOM 858 C C . ALA A 1 118 ? -15.745 10.541 -9.013 1.00 97.75 118 ALA A C 1
ATOM 860 O O . ALA A 1 118 ? -16.278 11.221 -8.130 1.00 97.75 118 ALA A O 1
ATOM 861 N N . ASN A 1 119 ? -16.013 10.704 -10.313 1.00 97.31 119 ASN A N 1
ATOM 862 C CA . ASN A 1 119 ? -16.955 11.696 -10.836 1.00 97.31 119 ASN A CA 1
ATOM 863 C C . ASN A 1 119 ? -18.366 11.490 -10.271 1.00 97.31 119 ASN A C 1
ATOM 865 O O . ASN A 1 119 ? -18.980 12.441 -9.790 1.00 97.31 119 ASN A O 1
ATOM 869 N N . ALA A 1 120 ? -18.854 10.245 -10.232 1.00 97.81 120 ALA A N 1
ATOM 870 C CA . ALA A 1 120 ? -20.157 9.911 -9.647 1.00 97.81 120 ALA A CA 1
ATOM 871 C C . ALA A 1 120 ? -20.267 10.286 -8.155 1.00 97.81 120 ALA A C 1
ATOM 873 O O . ALA A 1 120 ? -21.361 10.518 -7.647 1.00 97.81 120 ALA A O 1
ATOM 874 N N . ARG A 1 121 ? -19.133 10.371 -7.448 1.00 97.69 121 ARG A N 1
ATOM 875 C CA . ARG A 1 121 ? -19.046 10.791 -6.040 1.00 97.69 121 ARG A CA 1
ATOM 876 C C . ARG A 1 121 ? -18.745 12.286 -5.870 1.00 97.69 121 ARG A C 1
ATOM 878 O O . ARG A 1 121 ? -18.489 12.711 -4.746 1.00 97.69 121 ARG A O 1
ATOM 885 N N . GLY A 1 122 ? -18.723 13.068 -6.953 1.00 97.44 122 GLY A N 1
ATOM 886 C CA . GLY A 1 122 ? -18.387 14.495 -6.928 1.00 97.44 122 GLY A CA 1
ATOM 887 C C . GLY A 1 122 ? -16.950 14.786 -6.477 1.00 97.44 122 GLY A C 1
ATOM 888 O O . GLY A 1 122 ? -16.686 15.852 -5.926 1.00 97.44 122 GLY A O 1
ATOM 889 N N . ARG A 1 123 ? -16.024 13.831 -6.645 1.00 97.00 123 ARG A N 1
ATOM 890 C CA . ARG A 1 123 ? -14.612 13.979 -6.259 1.00 97.00 123 ARG A CA 1
ATOM 891 C C . ARG A 1 123 ? -13.782 14.483 -7.439 1.00 97.00 123 ARG A C 1
ATOM 893 O O . ARG A 1 123 ? -14.070 14.159 -8.585 1.00 97.00 123 ARG A O 1
ATOM 900 N N . SER A 1 124 ? -12.722 15.241 -7.150 1.00 96.25 124 SER A N 1
ATOM 901 C CA . SER A 1 124 ? -11.743 15.644 -8.169 1.00 96.25 124 SER A CA 1
ATOM 902 C C . SER A 1 124 ? -11.035 14.423 -8.762 1.00 96.25 124 SER A C 1
ATOM 904 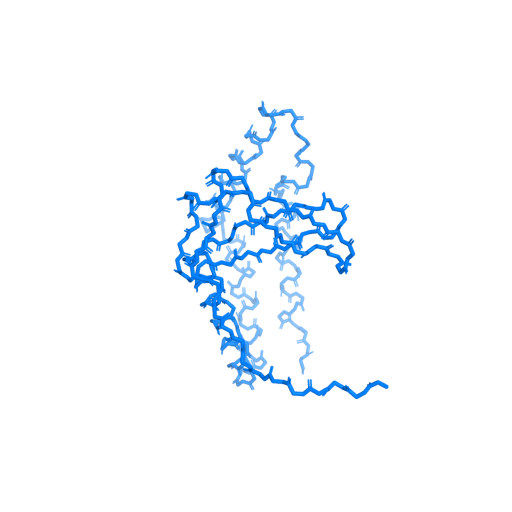O O . SER A 1 124 ? -10.637 13.514 -8.034 1.00 96.25 124 SER A O 1
ATOM 906 N N . THR A 1 125 ? -10.839 14.442 -10.078 1.00 96.25 125 THR A N 1
ATOM 907 C CA . THR A 1 125 ? -10.152 13.400 -10.856 1.00 96.25 125 THR A CA 1
ATOM 908 C C . THR A 1 125 ? -8.796 13.857 -11.393 1.00 96.25 125 THR A C 1
ATOM 910 O O . THR A 1 125 ? -8.105 13.086 -12.048 1.00 96.25 125 THR A O 1
ATOM 913 N N . THR A 1 126 ? -8.363 15.085 -11.088 1.00 91.56 126 THR A N 1
ATOM 914 C CA . THR A 1 126 ? -7.157 15.703 -11.669 1.00 91.56 126 THR A CA 1
ATOM 915 C C . THR A 1 126 ? -5.879 14.893 -11.430 1.00 91.56 126 THR A C 1
ATOM 917 O O . THR A 1 126 ? -5.012 14.869 -12.290 1.00 91.56 126 THR A O 1
ATOM 920 N N . ARG A 1 127 ? -5.758 14.219 -10.279 1.00 93.06 127 ARG A N 1
ATOM 921 C CA . ARG A 1 127 ? -4.622 13.329 -9.956 1.00 93.06 127 ARG A CA 1
ATOM 922 C C . ARG A 1 127 ? -4.902 11.848 -10.232 1.00 93.06 127 ARG A C 1
ATOM 924 O O . ARG A 1 127 ? -4.121 11.004 -9.816 1.00 93.06 127 ARG A O 1
ATOM 931 N N . LEU A 1 128 ? -6.049 11.546 -10.833 1.00 95.62 128 LEU A N 1
ATOM 932 C CA . LEU A 1 128 ? -6.516 10.186 -11.075 1.00 95.62 128 LEU A CA 1
ATOM 933 C C . LEU A 1 128 ? -6.469 9.825 -12.557 1.00 95.62 128 LEU A C 1
ATOM 935 O O . LEU A 1 128 ? -6.166 8.685 -12.862 1.00 95.62 128 LEU A O 1
ATOM 939 N N . VAL A 1 129 ? -6.757 10.764 -13.462 1.00 96.19 129 VAL A N 1
ATOM 940 C CA . VAL A 1 129 ? -6.729 10.510 -14.911 1.00 96.19 129 VAL A CA 1
ATOM 941 C C . VAL A 1 129 ? -5.310 10.168 -15.364 1.00 96.19 129 VAL A C 1
ATOM 943 O O . VAL A 1 129 ? -4.402 10.974 -15.175 1.00 96.19 129 VAL A O 1
ATOM 946 N N . LEU A 1 130 ? -5.151 9.010 -16.002 1.00 96.06 130 LEU A N 1
ATOM 947 C CA . LEU A 1 130 ? -3.929 8.590 -16.680 1.00 96.06 130 LEU A CA 1
ATOM 948 C C . LEU A 1 130 ? -4.028 8.976 -18.162 1.00 96.06 130 LEU A C 1
ATOM 950 O O . LEU A 1 130 ? -4.740 8.329 -18.925 1.00 96.06 130 LEU A O 1
ATOM 954 N N . SER A 1 131 ? -3.376 10.073 -18.554 1.00 95.00 131 SER A N 1
ATOM 955 C CA . SER A 1 131 ? -3.388 10.554 -19.942 1.00 95.00 131 SER A CA 1
ATOM 956 C C . SER A 1 131 ? -2.290 9.915 -20.791 1.00 95.00 131 SER A C 1
ATO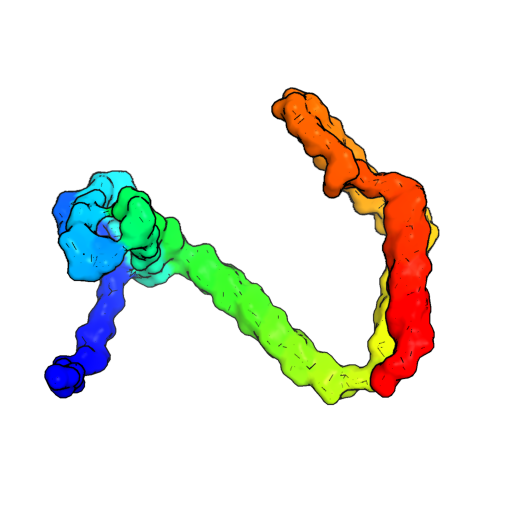M 958 O O . SER A 1 131 ? -1.290 9.428 -20.264 1.00 95.00 131 SER A O 1
ATOM 960 N N . ASP A 1 132 ? -2.426 10.015 -22.115 1.00 95.94 132 ASP A N 1
ATOM 961 C CA . ASP A 1 132 ? -1.390 9.578 -23.060 1.00 95.94 132 ASP A CA 1
ATOM 962 C C . ASP A 1 132 ? -0.049 10.279 -22.806 1.00 95.94 132 ASP A C 1
ATOM 964 O O . ASP A 1 132 ? 1.001 9.648 -22.857 1.00 95.94 132 ASP A O 1
ATOM 968 N N . THR A 1 133 ? -0.071 11.570 -22.450 1.00 96.75 133 THR A N 1
ATOM 969 C CA . THR A 1 133 ? 1.144 12.304 -22.062 1.00 96.75 133 THR A CA 1
ATOM 970 C C . THR A 1 133 ? 1.774 11.722 -20.800 1.00 96.75 133 THR A C 1
ATOM 972 O O . THR A 1 133 ? 2.977 11.516 -20.778 1.00 96.75 133 THR A O 1
ATOM 975 N N . MET A 1 134 ? 0.984 11.391 -19.771 1.00 96.56 134 MET A N 1
ATOM 976 C CA . MET A 1 134 ? 1.528 10.754 -18.564 1.00 96.56 134 MET A CA 1
ATOM 977 C C . MET A 1 134 ? 2.128 9.379 -18.866 1.00 96.56 134 MET A C 1
ATOM 979 O O . MET A 1 134 ? 3.172 9.042 -18.316 1.00 96.56 134 MET A O 1
ATOM 983 N N . ARG A 1 135 ? 1.486 8.592 -19.740 1.00 97.50 135 ARG A N 1
ATOM 984 C CA . ARG A 1 135 ? 2.016 7.303 -20.201 1.00 97.50 135 ARG A CA 1
ATOM 985 C C . ARG A 1 135 ? 3.358 7.490 -20.916 1.00 97.50 135 ARG A C 1
ATOM 987 O O . ARG A 1 135 ? 4.309 6.798 -20.569 1.00 97.50 135 ARG A O 1
ATOM 994 N N . ALA A 1 136 ? 3.448 8.442 -21.845 1.00 98.12 136 ALA A N 1
ATOM 995 C CA . ALA A 1 136 ? 4.688 8.764 -22.551 1.00 98.12 136 ALA A CA 1
ATOM 996 C C . ALA A 1 136 ? 5.795 9.230 -21.588 1.00 98.12 136 ALA A C 1
ATOM 998 O O . ALA A 1 136 ? 6.891 8.678 -21.606 1.00 98.12 136 ALA A O 1
ATOM 999 N N . ASP A 1 137 ? 5.487 10.150 -20.669 1.00 98.12 137 ASP A N 1
ATOM 1000 C CA . ASP A 1 137 ? 6.443 10.648 -19.672 1.00 98.12 137 ASP A CA 1
ATOM 1001 C C . ASP A 1 137 ? 6.956 9.519 -18.752 1.00 98.12 137 ASP A C 1
ATOM 1003 O O . ASP A 1 137 ? 8.130 9.490 -18.375 1.00 98.12 137 ASP A O 1
ATOM 1007 N N . MET A 1 138 ? 6.090 8.564 -18.385 1.00 97.75 138 MET A N 1
ATOM 1008 C CA . MET A 1 138 ? 6.478 7.374 -17.618 1.00 97.75 138 MET A CA 1
ATOM 1009 C C . MET A 1 138 ? 7.448 6.481 -18.398 1.00 97.75 138 MET A C 1
ATOM 1011 O O . MET A 1 138 ? 8.438 6.023 -17.825 1.00 97.75 138 MET A O 1
ATOM 1015 N N . ILE A 1 139 ? 7.172 6.237 -19.683 1.00 98.50 139 ILE A N 1
ATOM 1016 C CA . ILE A 1 139 ? 8.032 5.446 -20.576 1.00 98.50 139 ILE A CA 1
ATOM 1017 C C . ILE A 1 139 ? 9.406 6.115 -20.703 1.00 98.50 139 ILE A C 1
ATOM 1019 O O . ILE A 1 139 ? 10.427 5.467 -20.468 1.00 98.50 139 ILE A O 1
ATOM 1023 N N . ASP A 1 140 ? 9.438 7.418 -20.978 1.00 98.06 140 ASP A N 1
ATOM 1024 C CA . ASP A 1 140 ? 10.677 8.193 -21.105 1.00 98.06 1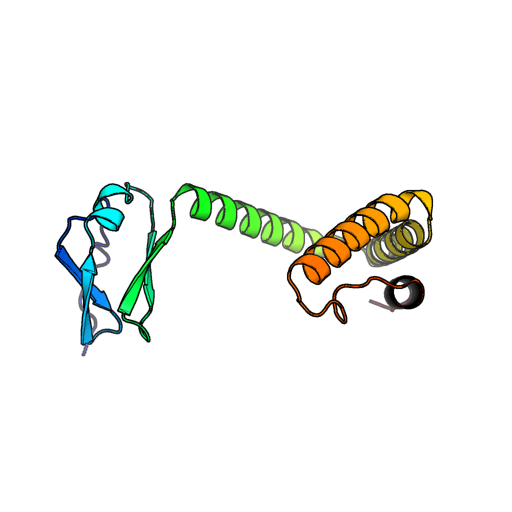40 ASP A CA 1
ATOM 1025 C C . ASP A 1 140 ? 11.493 8.186 -19.804 1.00 98.06 140 ASP A C 1
ATOM 1027 O O . ASP A 1 140 ? 12.720 8.029 -19.815 1.00 98.06 140 ASP A O 1
ATOM 1031 N N . GLY A 1 141 ? 10.814 8.296 -18.659 1.00 97.75 141 GLY A N 1
ATOM 1032 C CA . GLY A 1 141 ? 11.435 8.181 -17.344 1.00 97.75 141 GLY A CA 1
ATOM 1033 C C . GLY A 1 141 ? 12.105 6.823 -17.134 1.00 97.75 141 GLY A C 1
ATOM 1034 O O . GLY A 1 141 ? 13.265 6.774 -16.728 1.00 97.75 141 GLY A O 1
ATOM 1035 N N . LEU A 1 142 ? 11.414 5.720 -17.441 1.00 97.94 142 LEU A N 1
ATOM 1036 C CA . LEU A 1 142 ? 11.968 4.365 -17.323 1.00 97.94 142 LEU A CA 1
ATOM 1037 C C . LEU A 1 142 ? 13.177 4.160 -18.242 1.00 97.94 142 LEU A C 1
ATOM 1039 O O . LEU A 1 142 ? 14.193 3.636 -17.792 1.00 97.94 142 LEU A O 1
ATOM 1043 N N . ARG A 1 143 ? 13.115 4.641 -19.489 1.00 97.56 143 ARG A N 1
ATOM 1044 C CA . ARG A 1 143 ? 14.243 4.572 -20.434 1.00 97.56 143 ARG A CA 1
ATOM 1045 C C . ARG A 1 143 ? 15.443 5.399 -19.977 1.00 97.56 143 ARG A C 1
ATOM 1047 O O . ARG A 1 143 ? 16.586 4.991 -20.154 1.00 97.56 143 ARG A O 1
ATOM 1054 N N . THR A 1 144 ? 15.198 6.528 -19.312 1.00 96.94 144 THR A N 1
ATOM 1055 C CA . THR A 1 144 ? 16.268 7.319 -18.685 1.00 96.94 144 THR A CA 1
ATOM 1056 C C . THR A 1 144 ? 16.967 6.532 -17.573 1.00 96.94 144 THR A C 1
ATOM 1058 O O . THR A 1 144 ? 18.192 6.562 -17.489 1.00 96.94 144 THR A O 1
ATOM 1061 N N . TRP A 1 145 ? 16.216 5.801 -16.742 1.00 94.94 145 TRP A N 1
ATOM 1062 C CA . TRP A 1 145 ? 16.791 4.935 -15.705 1.00 94.94 145 TRP A CA 1
ATOM 1063 C C . TRP A 1 145 ? 17.539 3.735 -16.279 1.00 94.94 145 TRP A C 1
ATOM 1065 O O . TRP A 1 145 ? 18.587 3.382 -15.750 1.00 94.94 145 TRP A O 1
ATOM 1075 N N . ALA A 1 146 ? 17.049 3.141 -17.369 1.00 93.62 146 ALA A N 1
ATOM 1076 C CA . ALA A 1 146 ? 17.739 2.042 -18.042 1.00 93.62 146 ALA A CA 1
ATOM 1077 C C . ALA A 1 146 ? 19.132 2.443 -18.551 1.00 93.62 146 ALA A C 1
ATOM 1079 O O . ALA A 1 146 ? 20.060 1.636 -18.511 1.00 93.62 146 ALA A O 1
ATOM 1080 N N . ALA A 1 147 ? 19.268 3.689 -19.010 1.00 92.06 147 ALA A N 1
ATOM 1081 C CA . ALA A 1 147 ? 20.508 4.249 -19.535 1.00 92.06 147 ALA A CA 1
ATOM 1082 C C . ALA A 1 147 ? 21.415 4.891 -18.466 1.00 92.06 147 ALA A C 1
ATOM 1084 O O . ALA A 1 147 ? 22.496 5.378 -18.804 1.00 92.06 147 ALA A O 1
ATOM 1085 N N . ALA A 1 148 ? 20.985 4.947 -17.203 1.00 88.06 148 ALA A N 1
ATOM 1086 C CA . ALA A 1 148 ? 21.794 5.508 -16.131 1.00 88.06 148 ALA A CA 1
ATOM 1087 C C . ALA A 1 148 ? 22.935 4.545 -15.763 1.00 88.06 148 ALA A C 1
ATOM 1089 O O . ALA A 1 148 ? 22.703 3.363 -15.519 1.00 88.06 148 ALA A O 1
ATOM 1090 N N . GLU A 1 149 ? 24.167 5.054 -15.689 1.00 71.12 149 GLU A N 1
ATOM 1091 C CA . GLU A 1 149 ? 25.288 4.303 -15.110 1.00 71.12 149 GLU A CA 1
ATOM 1092 C C . GLU A 1 149 ? 25.004 4.057 -13.615 1.00 71.12 149 GLU A C 1
ATOM 1094 O O . GLU A 1 149 ? 24.646 4.996 -12.895 1.00 71.12 149 GLU A O 1
ATOM 1099 N N . SER A 1 150 ? 25.119 2.799 -13.172 1.00 60.47 150 SER A N 1
ATOM 1100 C CA . SER A 1 150 ? 24.907 2.367 -11.778 1.00 60.47 150 SER A CA 1
ATOM 1101 C C . SER A 1 150 ? 26.222 2.228 -11.010 1.00 60.47 150 SER A C 1
ATOM 1103 O O . SER A 1 150 ? 27.257 1.918 -11.641 1.00 60.47 150 SER A O 1
#

Radius of gyration: 24.69 Å; chains: 1; bounding box: 45×30×65 Å